Protein AF-A0A6N7ZTB0-F1 (afdb_monomer)

Structure (mmCIF, N/CA/C/O backbone):
data_AF-A0A6N7ZTB0-F1
#
_entry.id   AF-A0A6N7ZTB0-F1
#
loop_
_atom_site.group_PDB
_atom_site.id
_atom_site.type_symbol
_atom_site.label_atom_id
_atom_site.label_alt_id
_atom_site.label_comp_id
_atom_site.label_asym_id
_atom_site.label_entity_id
_atom_site.label_seq_id
_atom_site.pdbx_PDB_ins_code
_atom_site.Cartn_x
_atom_site.Cartn_y
_atom_site.Cartn_z
_atom_site.occupancy
_atom_site.B_iso_or_equiv
_atom_site.auth_seq_id
_atom_site.auth_comp_id
_atom_site.auth_asym_id
_atom_site.auth_atom_id
_atom_site.pdbx_PDB_model_num
ATOM 1 N N . MET A 1 1 ? 11.554 6.287 4.615 1.00 47.91 1 MET A N 1
ATOM 2 C CA . MET A 1 1 ? 12.508 5.309 4.061 1.00 47.91 1 MET A CA 1
ATOM 3 C C . MET A 1 1 ? 13.128 5.965 2.841 1.00 47.91 1 MET A C 1
ATOM 5 O O . MET A 1 1 ? 12.401 6.150 1.872 1.00 47.91 1 MET A O 1
ATOM 9 N N . PRO A 1 2 ? 14.373 6.458 2.919 1.00 57.25 2 PRO A N 1
ATOM 10 C CA . PRO A 1 2 ? 15.081 6.952 1.743 1.00 57.25 2 PRO A CA 1
ATOM 11 C C . PRO A 1 2 ? 15.367 5.762 0.821 1.00 57.25 2 PRO A C 1
ATOM 13 O O . PRO A 1 2 ? 15.927 4.769 1.277 1.00 57.25 2 PRO A O 1
ATOM 16 N N . ILE A 1 3 ? 14.929 5.831 -0.435 1.00 68.19 3 ILE A N 1
ATOM 17 C CA . ILE A 1 3 ? 15.331 4.875 -1.473 1.00 68.19 3 ILE A CA 1
ATOM 18 C C . ILE A 1 3 ? 16.624 5.397 -2.090 1.00 68.19 3 ILE A C 1
ATOM 20 O O . ILE A 1 3 ? 16.666 6.544 -2.538 1.00 68.19 3 ILE A O 1
ATOM 24 N N . ASP A 1 4 ? 17.650 4.551 -2.125 1.00 74.25 4 ASP A N 1
ATOM 25 C CA . ASP A 1 4 ? 18.848 4.806 -2.915 1.00 74.25 4 ASP A CA 1
ATOM 26 C C . ASP A 1 4 ? 18.626 4.293 -4.340 1.00 74.25 4 ASP A C 1
ATOM 28 O O . ASP A 1 4 ? 18.633 3.089 -4.599 1.00 74.25 4 ASP A O 1
ATOM 32 N N . TYR A 1 5 ? 18.397 5.224 -5.265 1.00 71.06 5 TYR A N 1
ATOM 33 C CA . TYR A 1 5 ? 18.201 4.911 -6.678 1.00 71.06 5 TYR A CA 1
ATOM 34 C C . TYR A 1 5 ? 19.489 4.446 -7.375 1.00 71.06 5 TYR A C 1
ATOM 36 O O . TYR A 1 5 ? 19.392 3.907 -8.472 1.00 71.06 5 TYR A O 1
ATOM 44 N N . GLY A 1 6 ? 20.669 4.60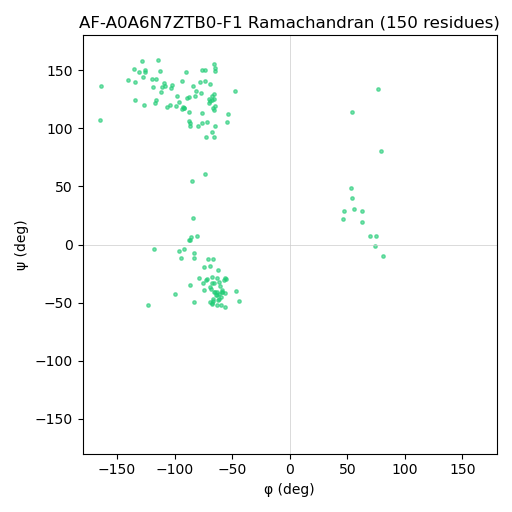4 -6.761 1.00 74.19 6 GLY A N 1
ATOM 45 C CA . GLY A 1 6 ? 21.939 4.111 -7.302 1.00 74.19 6 GLY A CA 1
ATOM 46 C C . GLY A 1 6 ? 22.062 2.584 -7.296 1.00 74.19 6 GLY A C 1
ATOM 47 O O . GLY A 1 6 ? 22.850 2.031 -8.054 1.00 74.19 6 GLY A O 1
ATOM 48 N N . ARG A 1 7 ? 21.246 1.891 -6.490 1.00 74.25 7 ARG A N 1
ATOM 49 C CA . ARG A 1 7 ? 21.179 0.416 -6.434 1.00 74.25 7 ARG A CA 1
ATOM 50 C C . ARG A 1 7 ? 20.210 -0.194 -7.452 1.00 74.25 7 ARG A C 1
ATOM 52 O O . ARG A 1 7 ? 19.973 -1.399 -7.422 1.00 74.25 7 ARG A O 1
ATOM 59 N N . TYR A 1 8 ? 19.611 0.639 -8.300 1.00 74.12 8 TYR A N 1
ATOM 60 C CA . TYR A 1 8 ? 18.648 0.243 -9.319 1.00 74.12 8 TYR A CA 1
ATOM 61 C C . TYR A 1 8 ? 19.246 0.467 -10.709 1.00 74.12 8 TYR A C 1
ATOM 63 O O . TYR A 1 8 ? 20.031 1.398 -10.899 1.00 74.12 8 TYR A O 1
ATOM 71 N N . PRO A 1 9 ? 18.870 -0.344 -11.709 1.00 79.25 9 PRO A N 1
ATOM 72 C CA . PRO A 1 9 ? 19.311 -0.128 -13.075 1.00 79.25 9 PRO A CA 1
ATOM 73 C C . PRO A 1 9 ? 18.750 1.194 -13.610 1.00 79.25 9 PRO A C 1
ATOM 75 O O . PRO A 1 9 ? 17.668 1.645 -13.219 1.00 79.25 9 PRO A O 1
ATOM 78 N N . ALA A 1 10 ? 19.470 1.805 -14.551 1.00 81.88 10 ALA A N 1
ATOM 79 C CA . ALA A 1 10 ? 19.111 3.106 -15.115 1.00 81.88 10 ALA A CA 1
ATOM 80 C C . ALA A 1 10 ? 17.695 3.136 -15.726 1.00 81.88 10 ALA A C 1
ATOM 82 O O . ALA A 1 10 ? 17.031 4.172 -15.695 1.00 81.88 10 ALA A O 1
ATOM 83 N N . ASN A 1 11 ? 17.199 1.994 -16.216 1.00 81.94 11 ASN A N 1
ATOM 84 C CA . ASN A 1 11 ? 15.876 1.863 -16.822 1.00 81.94 11 ASN A CA 1
ATOM 85 C C . ASN A 1 11 ? 14.726 1.608 -15.824 1.00 81.94 11 ASN A C 1
ATOM 87 O O . ASN A 1 11 ? 13.582 1.395 -16.232 1.00 81.94 11 ASN A O 1
ATOM 91 N N . TRP A 1 12 ? 14.986 1.658 -14.512 1.00 80.94 12 TRP A N 1
ATOM 92 C CA . TRP A 1 12 ? 13.977 1.393 -13.481 1.00 80.94 12 TRP A CA 1
ATOM 93 C C . TRP A 1 12 ? 12.745 2.297 -13.598 1.00 80.94 12 TRP A C 1
ATOM 95 O O . TRP A 1 12 ? 11.615 1.817 -13.680 1.00 80.94 12 TRP A O 1
ATOM 105 N N . LYS A 1 13 ? 12.952 3.618 -13.632 1.00 80.31 13 LYS A N 1
ATOM 106 C CA . LYS A 1 13 ? 11.846 4.588 -13.700 1.00 80.31 13 LYS A CA 1
ATOM 107 C C . LYS A 1 13 ? 11.264 4.736 -15.104 1.00 80.31 13 LYS A C 1
ATOM 109 O O . LYS A 1 13 ? 10.097 5.091 -15.220 1.00 80.31 13 LYS A O 1
ATOM 114 N N . SER A 1 14 ? 12.069 4.511 -16.141 1.00 83.75 14 SER A N 1
ATOM 115 C CA . SER A 1 14 ? 11.679 4.757 -17.531 1.00 83.75 14 SER A CA 1
ATOM 116 C C . SER A 1 14 ? 10.963 3.573 -18.175 1.00 83.75 14 SER A C 1
ATOM 118 O O . SER A 1 14 ? 10.053 3.793 -18.966 1.00 83.75 14 SER A O 1
ATOM 120 N N . GLU A 1 15 ? 11.334 2.337 -17.836 1.00 83.81 15 GLU A N 1
ATOM 121 C CA . GLU A 1 15 ? 10.829 1.136 -18.517 1.00 83.81 15 GLU A CA 1
ATOM 122 C C . GLU A 1 15 ? 10.165 0.161 -17.551 1.00 83.81 15 GLU A C 1
ATOM 124 O O . GLU A 1 15 ? 9.020 -0.236 -17.761 1.00 83.81 15 GLU A O 1
ATOM 129 N N . ILE A 1 16 ? 10.855 -0.201 -16.466 1.00 85.31 16 ILE A N 1
ATOM 130 C CA . ILE A 1 16 ? 10.405 -1.273 -15.569 1.00 85.31 16 ILE A CA 1
ATOM 131 C C . ILE A 1 16 ? 9.125 -0.859 -14.840 1.00 85.31 16 ILE A C 1
ATOM 133 O O . ILE A 1 16 ? 8.131 -1.582 -14.877 1.00 85.31 16 ILE A O 1
ATOM 137 N N . VAL A 1 17 ? 9.107 0.324 -14.217 1.00 86.25 17 VAL A N 1
ATOM 138 C CA . VAL A 1 17 ? 7.922 0.803 -13.490 1.00 86.25 17 VAL A CA 1
ATOM 139 C C . VAL A 1 17 ? 6.695 0.921 -14.409 1.00 86.25 17 VAL A C 1
ATOM 141 O O . VAL A 1 17 ? 5.671 0.319 -14.074 1.00 86.25 17 VAL A O 1
ATOM 144 N N . PRO A 1 18 ? 6.753 1.610 -15.568 1.00 86.81 18 PRO A N 1
ATOM 145 C CA . PRO A 1 18 ? 5.619 1.663 -16.490 1.00 86.81 18 PRO A CA 1
ATOM 146 C C . PRO A 1 18 ? 5.167 0.286 -16.984 1.00 86.81 18 PRO A C 1
ATOM 148 O O . PRO A 1 18 ? 3.964 0.033 -17.032 1.00 86.81 18 PRO A O 1
ATOM 151 N N . ARG A 1 19 ? 6.101 -0.625 -17.292 1.00 88.12 19 ARG A N 1
ATOM 152 C CA . ARG A 1 19 ? 5.789 -1.989 -17.749 1.00 88.12 19 ARG A CA 1
ATOM 153 C C . ARG A 1 19 ? 5.003 -2.778 -16.704 1.00 88.12 19 ARG A C 1
ATOM 155 O O . ARG A 1 19 ? 3.980 -3.377 -17.029 1.00 88.12 19 ARG A O 1
ATOM 162 N N . ILE A 1 20 ? 5.440 -2.746 -15.446 1.00 88.44 20 ILE A N 1
ATOM 163 C CA . ILE A 1 20 ? 4.765 -3.451 -14.347 1.00 88.44 20 ILE A CA 1
ATOM 164 C C . ILE A 1 20 ? 3.397 -2.828 -14.043 1.00 88.44 20 ILE A C 1
ATOM 166 O O . ILE A 1 20 ? 2.430 -3.551 -13.802 1.00 88.44 20 ILE A O 1
ATOM 170 N N . LEU A 1 21 ? 3.278 -1.498 -14.108 1.00 86.94 21 LEU A N 1
ATOM 171 C CA . LEU A 1 21 ? 1.988 -0.820 -13.949 1.00 86.94 21 LEU A CA 1
ATOM 172 C C . LEU A 1 21 ? 1.011 -1.165 -15.080 1.00 86.94 21 LEU A C 1
ATOM 174 O O . LEU A 1 21 ? -0.168 -1.394 -14.808 1.00 86.94 21 LEU A O 1
ATOM 178 N N . ALA A 1 22 ? 1.492 -1.241 -16.323 1.00 88.31 22 ALA A N 1
ATOM 179 C CA . ALA A 1 22 ? 0.688 -1.653 -17.470 1.00 88.31 22 ALA A CA 1
ATOM 180 C C . ALA A 1 22 ? 0.211 -3.106 -17.327 1.00 88.31 22 ALA A C 1
ATOM 182 O O . ALA A 1 22 ? -0.973 -3.378 -17.521 1.00 88.31 22 ALA A O 1
ATOM 183 N N . ARG A 1 23 ? 1.095 -4.020 -16.895 1.00 90.62 23 ARG A N 1
ATOM 184 C CA . ARG A 1 23 ? 0.746 -5.421 -16.592 1.00 90.62 23 ARG A CA 1
ATOM 185 C C . ARG A 1 23 ? -0.368 -5.522 -15.551 1.00 90.62 23 ARG A C 1
ATOM 187 O O . ARG A 1 23 ? -1.277 -6.328 -15.698 1.00 90.62 23 ARG A O 1
ATOM 194 N N . ALA A 1 24 ? -0.303 -4.696 -14.512 1.00 87.62 24 ALA A N 1
ATOM 195 C CA . ALA A 1 24 ? -1.281 -4.679 -13.431 1.00 87.62 24 ALA A CA 1
ATOM 196 C C . ALA A 1 24 ? -2.576 -3.911 -13.768 1.00 87.62 24 ALA A C 1
ATOM 198 O O . ALA A 1 24 ? -3.394 -3.669 -12.880 1.00 87.62 24 ALA A O 1
ATOM 199 N N . GLY A 1 25 ? -2.763 -3.469 -15.018 1.00 89.31 25 GLY A N 1
ATOM 200 C CA . GLY A 1 25 ? -3.949 -2.711 -15.426 1.00 89.31 25 GLY A CA 1
ATOM 201 C C . GLY A 1 25 ? -4.090 -1.373 -14.696 1.00 89.31 25 GLY A C 1
ATOM 202 O O . GLY A 1 25 ? -5.203 -0.905 -14.470 1.00 89.31 25 GLY A O 1
ATOM 203 N N . ASN A 1 26 ? -2.968 -0.772 -14.281 1.00 89.88 26 ASN A N 1
ATOM 204 C CA . ASN A 1 26 ? -2.92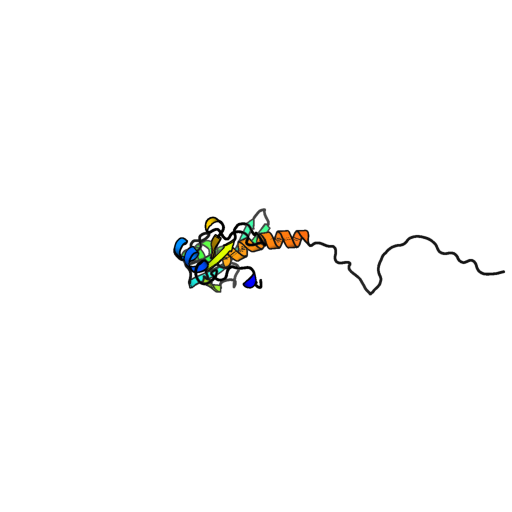5 0.457 -13.488 1.00 89.88 26 ASN A CA 1
ATOM 205 C C . ASN A 1 26 ? -3.725 0.369 -12.167 1.00 89.88 26 ASN A C 1
ATOM 207 O O . ASN A 1 26 ? -4.227 1.379 -11.662 1.00 89.88 26 ASN A O 1
ATOM 211 N N . ALA A 1 27 ? -3.816 -0.833 -11.589 1.00 91.75 27 ALA A N 1
ATOM 212 C CA . ALA A 1 27 ? -4.453 -1.108 -10.308 1.00 91.75 27 ALA A CA 1
ATOM 213 C C . ALA A 1 27 ? -3.520 -1.889 -9.369 1.00 91.75 27 ALA A C 1
ATOM 215 O O . ALA A 1 27 ? -2.564 -2.541 -9.784 1.00 91.75 27 ALA A O 1
ATOM 216 N N . CYS A 1 28 ? -3.778 -1.801 -8.065 1.00 92.06 28 CYS A N 1
ATOM 217 C CA . CYS A 1 28 ? -3.025 -2.552 -7.066 1.00 92.06 28 CYS A CA 1
ATOM 218 C C . CYS A 1 28 ? -3.335 -4.053 -7.167 1.00 92.06 28 CYS A C 1
ATOM 220 O O . CYS A 1 28 ? -4.474 -4.453 -6.939 1.00 92.06 28 CYS A O 1
ATOM 222 N N . GLU A 1 29 ? -2.327 -4.905 -7.356 1.00 90.25 29 GLU A N 1
ATOM 223 C CA . GLU A 1 29 ? -2.508 -6.368 -7.457 1.00 90.25 29 GLU A CA 1
ATOM 224 C C . GLU A 1 29 ? -2.989 -7.025 -6.146 1.00 90.25 29 GLU A C 1
ATOM 226 O O . GLU A 1 29 ? -3.380 -8.188 -6.140 1.00 90.25 29 GLU A O 1
ATOM 231 N N . LYS A 1 30 ? -2.951 -6.307 -5.012 1.00 88.75 30 LYS A N 1
ATOM 232 C CA . LYS A 1 30 ? -3.385 -6.820 -3.699 1.00 88.75 30 LYS A CA 1
ATOM 233 C C . LYS A 1 30 ? -4.788 -6.372 -3.297 1.00 88.75 30 LYS A C 1
ATOM 235 O O . LYS A 1 30 ? -5.528 -7.161 -2.724 1.00 88.75 30 LYS A O 1
ATOM 240 N N . CYS A 1 31 ? -5.128 -5.103 -3.519 1.00 88.19 31 CYS A N 1
ATOM 241 C CA . CYS A 1 31 ? -6.412 -4.535 -3.089 1.00 88.19 31 CYS A CA 1
ATOM 242 C C . CYS A 1 31 ? -7.295 -4.029 -4.235 1.00 88.19 31 CYS A C 1
ATOM 244 O O . CYS A 1 31 ? -8.394 -3.560 -3.970 1.00 88.19 31 CYS A O 1
ATOM 246 N N . GLY A 1 32 ? -6.821 -4.067 -5.481 1.00 89.44 32 GLY A N 1
ATOM 247 C CA . GLY A 1 32 ? -7.570 -3.632 -6.663 1.00 89.44 32 GLY A CA 1
ATOM 248 C C . GLY A 1 32 ? -7.725 -2.118 -6.826 1.00 89.44 32 GLY A C 1
ATOM 249 O O . GLY A 1 32 ? -8.312 -1.677 -7.806 1.00 89.44 32 GLY A O 1
ATOM 250 N N . LEU A 1 33 ? -7.210 -1.298 -5.900 1.00 90.75 33 LEU A N 1
ATOM 251 C CA . LEU A 1 33 ? -7.374 0.154 -5.990 1.00 90.75 33 LEU A CA 1
ATOM 252 C C . LEU A 1 33 ? -6.640 0.731 -7.216 1.00 90.75 33 LEU A C 1
ATOM 254 O O . LEU A 1 33 ? -5.444 0.455 -7.374 1.00 90.75 33 LEU A O 1
ATOM 258 N N . PRO A 1 34 ? -7.314 1.550 -8.042 1.00 91.19 34 PRO A N 1
ATOM 259 C CA . PRO A 1 34 ? -6.722 2.154 -9.231 1.00 91.19 34 PRO A CA 1
ATOM 260 C C . PRO A 1 34 ? -5.745 3.279 -8.878 1.00 91.19 34 PRO A C 1
ATOM 262 O O . PRO A 1 34 ? -5.881 3.971 -7.865 1.00 91.19 34 PRO A O 1
ATOM 265 N N . ASN A 1 35 ? -4.741 3.467 -9.730 1.00 91.25 35 ASN A N 1
ATOM 266 C CA . ASN A 1 35 ? -3.735 4.509 -9.569 1.00 91.25 35 ASN A CA 1
ATOM 267 C C . ASN A 1 35 ? -4.320 5.913 -9.780 1.00 91.25 35 ASN A C 1
ATOM 269 O O . ASN A 1 35 ? -5.068 6.148 -10.724 1.00 91.25 35 ASN A O 1
ATOM 273 N N . GLY A 1 36 ? -3.925 6.870 -8.942 1.00 89.19 36 GLY A N 1
ATOM 274 C CA . GLY A 1 36 ? -4.319 8.277 -9.046 1.00 89.19 36 GLY A CA 1
ATOM 275 C C . GLY A 1 36 ? -5.702 8.607 -8.481 1.00 89.19 36 GLY A C 1
ATOM 276 O O . GLY A 1 36 ? -6.013 9.788 -8.313 1.00 89.19 36 GLY A O 1
ATOM 277 N N . GLU A 1 37 ? -6.510 7.607 -8.131 1.00 90.50 37 GLU A N 1
ATOM 278 C CA . GLU A 1 37 ? -7.853 7.838 -7.605 1.00 90.50 37 GLU A CA 1
ATOM 279 C C . GLU A 1 37 ? -7.826 8.308 -6.143 1.00 90.50 37 GLU A C 1
ATOM 281 O O . GLU A 1 37 ? -6.913 7.999 -5.372 1.00 90.50 37 GLU A O 1
ATOM 286 N N . SER A 1 38 ? -8.819 9.109 -5.755 1.00 92.44 38 SER A N 1
ATOM 287 C CA . SER A 1 38 ? -8.949 9.609 -4.385 1.00 92.44 38 SER A CA 1
ATOM 288 C C . SER A 1 38 ? -9.815 8.657 -3.575 1.00 92.44 38 SER A C 1
ATOM 290 O O . SER A 1 38 ? -10.991 8.489 -3.871 1.00 92.44 38 SER A O 1
ATOM 292 N N . VAL A 1 39 ? -9.236 8.061 -2.537 1.00 93.00 39 VAL A N 1
ATOM 293 C CA . VAL A 1 39 ? -9.907 7.090 -1.666 1.00 93.00 39 VAL A CA 1
ATOM 294 C C . VAL A 1 39 ? -10.051 7.628 -0.253 1.00 93.00 39 VAL A C 1
ATOM 296 O O . VAL A 1 39 ? -9.307 8.514 0.195 1.00 93.00 39 VAL A O 1
ATOM 299 N N . THR A 1 40 ? -10.993 7.052 0.482 1.00 92.88 40 THR A N 1
ATOM 300 C CA . THR A 1 40 ? -11.211 7.377 1.884 1.00 92.88 40 THR A CA 1
ATOM 301 C C . THR A 1 40 ? -10.418 6.424 2.762 1.00 92.88 40 THR A C 1
ATOM 303 O O . THR A 1 40 ? -10.601 5.210 2.766 1.00 92.88 40 THR A O 1
ATOM 306 N N . SER A 1 41 ? -9.503 6.991 3.532 1.00 92.38 41 SER A N 1
ATOM 307 C CA . SER A 1 41 ? -8.639 6.282 4.455 1.00 92.38 41 SER A CA 1
ATOM 308 C C . SER A 1 41 ? -9.191 6.375 5.871 1.00 92.38 41 SER A C 1
ATOM 310 O O . SER A 1 41 ? -9.269 7.468 6.434 1.00 92.38 41 SER A O 1
ATOM 312 N N . VAL A 1 42 ? -9.505 5.235 6.477 1.00 92.88 42 VAL A N 1
ATOM 313 C CA . VAL A 1 42 ? -10.088 5.148 7.822 1.00 92.88 42 VAL A CA 1
ATOM 314 C C . VAL A 1 42 ? -9.257 4.236 8.713 1.00 92.88 42 VAL A C 1
ATOM 316 O O . VAL A 1 42 ? -8.594 3.314 8.235 1.00 92.88 42 VAL A O 1
ATOM 319 N N . ALA A 1 43 ? -9.249 4.501 10.018 1.00 92.56 43 ALA A N 1
ATOM 320 C CA . ALA A 1 43 ? -8.695 3.570 10.991 1.00 92.56 43 ALA A CA 1
ATOM 321 C C . ALA A 1 43 ? -9.833 2.752 11.596 1.00 92.56 43 ALA A C 1
ATOM 323 O O . ALA A 1 43 ? -10.806 3.320 12.084 1.00 92.56 43 ALA A O 1
ATOM 324 N N . LEU A 1 44 ? -9.694 1.432 11.572 1.00 90.88 44 LEU A N 1
ATOM 325 C CA . LEU A 1 44 ? -10.661 0.488 12.106 1.00 90.88 44 LEU A CA 1
ATOM 326 C C . LEU A 1 44 ? -10.115 -0.167 13.370 1.00 90.88 44 LEU A C 1
ATOM 328 O O . LEU A 1 44 ? -8.938 -0.536 13.424 1.00 90.88 44 LEU A O 1
ATOM 332 N N . ARG A 1 45 ? -10.978 -0.327 14.373 1.00 91.06 45 ARG A N 1
ATOM 333 C CA . ARG A 1 45 ? -10.726 -1.159 15.553 1.00 91.06 45 ARG A CA 1
ATOM 334 C C . ARG A 1 45 ? -11.161 -2.581 15.236 1.00 91.06 45 ARG A C 1
ATOM 336 O O . ARG A 1 45 ? -12.341 -2.840 15.046 1.00 91.06 45 ARG A O 1
ATOM 343 N N . LEU A 1 46 ? -10.199 -3.487 15.180 1.00 88.56 46 LEU A N 1
ATOM 344 C CA . LEU A 1 46 ? -10.418 -4.907 14.950 1.00 88.56 46 LEU A CA 1
ATOM 345 C C . LEU A 1 46 ? -10.087 -5.667 16.231 1.00 88.56 46 LEU A C 1
ATOM 347 O O . LEU A 1 46 ? -9.073 -5.387 16.868 1.00 88.56 46 LEU A O 1
ATOM 351 N N . SER A 1 47 ? -10.940 -6.613 16.612 1.00 87.69 47 SER A N 1
ATOM 352 C CA . SER A 1 47 ? -10.655 -7.533 17.712 1.00 87.69 47 SER A CA 1
ATOM 353 C C . SER A 1 47 ? -10.024 -8.795 17.134 1.00 87.69 47 SER A C 1
ATOM 355 O O . SER A 1 47 ? -10.649 -9.475 16.327 1.00 87.69 47 SER A O 1
ATOM 357 N N . GLU A 1 48 ? -8.780 -9.079 17.507 1.00 82.56 48 GLU A N 1
ATOM 358 C CA . GLU A 1 48 ? -8.027 -10.252 17.054 1.00 82.56 48 GLU A CA 1
ATOM 359 C C . GLU A 1 48 ? -7.349 -10.871 18.285 1.00 82.56 48 GLU A C 1
ATOM 361 O O . GLU A 1 48 ? -6.664 -10.162 19.029 1.00 82.56 48 GLU A O 1
ATOM 366 N N . ASP A 1 49 ? -7.596 -12.157 18.553 1.00 82.69 49 ASP A N 1
ATOM 367 C CA . ASP A 1 49 ? -7.099 -12.883 19.739 1.00 82.69 49 ASP A CA 1
ATOM 368 C C . ASP A 1 49 ? -7.446 -12.207 21.082 1.00 82.69 49 ASP A C 1
ATOM 370 O O . ASP A 1 49 ? -6.615 -12.097 21.989 1.00 82.69 49 ASP A O 1
ATOM 374 N N . GLY A 1 50 ? -8.663 -11.660 21.194 1.00 84.44 50 GLY A N 1
ATOM 375 C CA . GLY A 1 50 ? -9.122 -10.939 22.389 1.00 84.44 50 GLY A CA 1
ATOM 376 C C . GLY A 1 50 ? -8.441 -9.583 22.613 1.00 84.44 50 GLY A C 1
ATOM 377 O O . GLY A 1 50 ? -8.651 -8.949 23.647 1.00 84.44 50 GLY A O 1
ATOM 378 N N . LYS A 1 51 ? -7.629 -9.108 21.659 1.00 85.50 51 LYS A N 1
ATOM 379 C CA . LYS A 1 51 ? -6.948 -7.810 21.718 1.00 85.50 51 LYS A CA 1
ATOM 380 C C . LYS A 1 51 ? -7.521 -6.869 20.670 1.00 85.50 51 LYS A C 1
ATOM 382 O O . LYS A 1 51 ? -7.608 -7.198 19.490 1.00 85.50 51 LYS A O 1
ATOM 387 N N . THR A 1 52 ? -7.849 -5.649 21.090 1.00 87.06 52 THR A N 1
ATOM 388 C CA . THR A 1 52 ? -8.245 -4.589 20.155 1.00 87.06 52 THR A CA 1
ATOM 389 C C . THR A 1 52 ? -7.004 -4.038 19.454 1.00 87.06 52 THR A C 1
ATOM 391 O O . THR A 1 52 ? -6.153 -3.407 20.082 1.00 87.06 52 THR A O 1
ATOM 394 N N . LYS A 1 53 ? -6.897 -4.259 18.145 1.00 87.38 53 LYS A N 1
ATOM 395 C CA . LYS A 1 53 ? -5.858 -3.705 17.273 1.00 87.38 53 LYS A CA 1
ATOM 396 C C . LYS A 1 53 ? -6.466 -2.637 16.372 1.00 87.38 53 LYS A C 1
ATOM 398 O O . LYS A 1 53 ? -7.527 -2.825 15.787 1.00 87.38 53 LYS A O 1
ATOM 403 N N . VAL A 1 54 ? -5.772 -1.513 16.224 1.00 88.56 54 VAL A N 1
ATOM 404 C CA . VAL A 1 54 ? -6.161 -0.473 15.266 1.00 88.56 54 VAL A CA 1
ATOM 405 C C . VAL A 1 54 ? -5.371 -0.675 13.982 1.00 88.56 54 VAL A C 1
ATOM 407 O O . VAL A 1 54 ? -4.141 -0.665 14.004 1.00 88.56 54 VAL A O 1
ATOM 410 N N . ARG A 1 55 ? -6.068 -0.846 12.859 1.00 87.75 55 ARG A N 1
ATOM 411 C CA . ARG A 1 55 ? -5.456 -0.955 11.528 1.00 87.75 55 ARG A CA 1
ATOM 412 C C . ARG A 1 55 ? -6.076 0.064 10.588 1.00 87.75 55 ARG A C 1
ATOM 414 O O . ARG A 1 55 ? -7.236 0.434 10.733 1.00 87.75 55 ARG A O 1
ATOM 421 N N . ARG A 1 56 ? -5.287 0.553 9.637 1.00 90.06 56 ARG A N 1
ATOM 422 C CA . ARG A 1 56 ? -5.753 1.520 8.640 1.00 90.06 56 ARG A CA 1
ATOM 423 C C . ARG A 1 56 ? -6.212 0.777 7.391 1.00 90.06 56 ARG A C 1
ATOM 425 O O . ARG A 1 56 ? -5.552 -0.181 7.015 1.00 90.06 56 ARG A O 1
ATOM 432 N N . PHE A 1 57 ? -7.301 1.230 6.780 1.00 89.44 57 PHE A N 1
ATOM 433 C CA . PHE A 1 57 ? -7.872 0.679 5.551 1.00 89.44 57 PHE A CA 1
ATOM 434 C C . PHE A 1 57 ? -8.255 1.808 4.600 1.00 89.44 57 PHE A C 1
ATOM 436 O O . PHE A 1 57 ? -8.512 2.936 5.034 1.00 89.44 57 PHE A O 1
ATOM 443 N N . TRP A 1 58 ? -8.214 1.521 3.302 1.00 91.81 58 TRP A N 1
ATOM 444 C CA . TRP A 1 58 ? -8.565 2.453 2.232 1.00 91.81 58 TRP A CA 1
ATOM 445 C C . TRP A 1 58 ? -9.780 1.901 1.495 1.00 91.81 58 TRP A C 1
ATOM 447 O O . TRP A 1 58 ? -9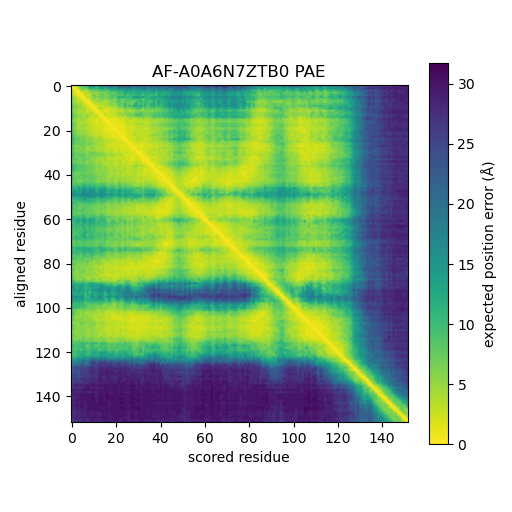.734 0.769 1.020 1.00 91.81 58 TRP A O 1
ATOM 457 N N . PHE A 1 59 ? -10.835 2.704 1.406 1.00 89.38 59 PHE A N 1
ATOM 458 C CA . PHE A 1 59 ? -12.089 2.362 0.747 1.00 89.38 59 PHE A CA 1
ATOM 459 C C . PHE A 1 59 ? -12.341 3.328 -0.403 1.00 89.38 59 PHE A C 1
ATOM 461 O O . PHE A 1 59 ? -12.138 4.538 -0.260 1.00 89.38 59 PHE A O 1
ATOM 468 N N . LYS A 1 60 ? -12.747 2.777 -1.547 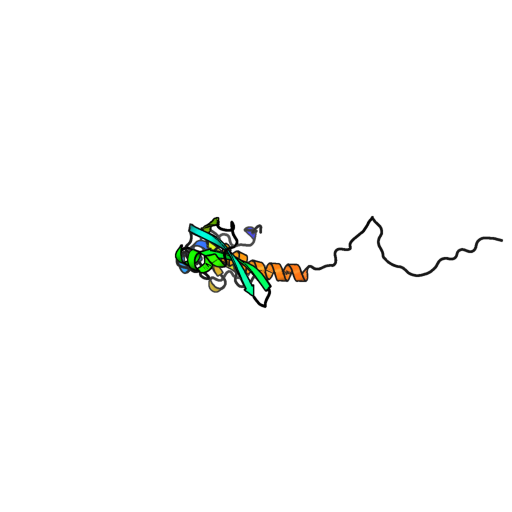1.00 86.88 60 LYS A N 1
ATOM 469 C CA . LYS A 1 60 ? -13.152 3.563 -2.713 1.00 86.88 60 LYS A CA 1
ATOM 470 C C . LYS A 1 60 ? -14.611 3.998 -2.581 1.00 86.88 60 LYS A C 1
ATOM 472 O O . LYS A 1 60 ? -14.901 5.180 -2.708 1.00 86.88 60 LYS A O 1
ATOM 477 N N . GLU A 1 61 ? -15.483 3.050 -2.259 1.00 85.12 61 GLU A N 1
ATOM 478 C CA . GLU A 1 61 ? -16.927 3.256 -2.205 1.00 85.12 61 GLU A CA 1
ATOM 479 C C . GLU A 1 61 ? -17.397 3.713 -0.819 1.00 85.12 61 GLU A C 1
ATOM 481 O O . GLU A 1 61 ? -16.841 3.331 0.216 1.00 85.12 61 GLU A O 1
ATOM 486 N N . GLU A 1 62 ? -18.463 4.512 -0.795 1.00 80.44 62 GLU A N 1
ATOM 487 C CA . GLU A 1 62 ? -19.090 4.971 0.448 1.00 80.44 62 GLU A CA 1
ATOM 488 C C . GLU A 1 62 ? -19.843 3.844 1.170 1.00 80.44 62 GLU A C 1
ATOM 490 O O . GLU A 1 62 ? -19.849 3.796 2.398 1.00 80.44 62 GLU A O 1
ATOM 495 N N . SER A 1 63 ? -20.376 2.868 0.431 1.00 85.75 63 SER A N 1
ATOM 496 C CA . SER A 1 63 ? -21.039 1.687 1.002 1.00 85.75 63 SER A CA 1
ATOM 497 C C . SER A 1 63 ? -20.121 0.881 1.925 1.00 85.75 63 SER A C 1
ATOM 499 O O . SER A 1 63 ? -20.544 0.414 2.987 1.00 85.75 63 SER A O 1
ATOM 501 N N . ASP A 1 64 ? -18.845 0.755 1.560 1.00 84.00 64 ASP A N 1
ATOM 502 C CA . ASP A 1 64 ? -17.841 0.107 2.396 1.00 84.00 64 ASP A CA 1
ATOM 503 C C . ASP A 1 64 ? -17.552 0.910 3.668 1.00 84.00 64 ASP A C 1
ATOM 505 O O . ASP A 1 64 ? -17.301 0.322 4.721 1.00 84.00 64 ASP A O 1
ATOM 509 N N . LEU A 1 65 ? -17.631 2.243 3.607 1.00 83.69 65 LEU A N 1
ATOM 510 C CA . LEU A 1 65 ? -17.514 3.089 4.794 1.00 83.69 65 LEU A CA 1
ATOM 511 C C . LEU A 1 65 ? -18.700 2.874 5.730 1.00 83.69 65 LEU A C 1
ATOM 513 O O . LEU A 1 65 ? -18.473 2.663 6.917 1.00 83.69 65 LEU A O 1
ATOM 517 N N . THR A 1 66 ? -19.930 2.861 5.210 1.00 85.69 66 THR A N 1
ATOM 518 C CA . THR A 1 66 ? -21.144 2.614 6.006 1.00 85.69 66 THR A CA 1
ATOM 519 C C . THR A 1 66 ? -21.098 1.243 6.675 1.00 85.69 66 THR A C 1
ATOM 521 O O . THR A 1 66 ? -21.344 1.119 7.873 1.00 85.69 66 THR A O 1
ATOM 524 N N . ARG A 1 67 ? -20.701 0.198 5.938 1.00 86.75 67 ARG A N 1
ATOM 525 C CA . ARG A 1 67 ? -20.571 -1.163 6.484 1.00 86.75 67 ARG A CA 1
ATOM 526 C C . ARG A 1 67 ? -19.554 -1.242 7.625 1.00 86.75 67 ARG A C 1
ATOM 528 O O . ARG A 1 67 ? -19.735 -2.019 8.560 1.00 86.75 67 ARG A O 1
ATOM 535 N N . MET A 1 68 ? -18.479 -0.463 7.541 1.00 84.38 68 MET A N 1
ATOM 536 C CA . MET A 1 68 ? -17.388 -0.485 8.515 1.00 84.38 68 MET A CA 1
ATOM 537 C C . MET A 1 68 ? -17.510 0.600 9.591 1.00 84.38 68 MET A C 1
ATOM 539 O O . MET A 1 68 ? -16.725 0.581 10.539 1.00 84.38 68 MET A O 1
ATOM 543 N N . GLU A 1 69 ? -18.493 1.499 9.491 1.00 86.06 69 GLU A N 1
ATOM 544 C CA . GLU A 1 69 ? -18.759 2.614 10.404 1.00 86.06 69 GLU A CA 1
ATOM 545 C C . GLU A 1 69 ? -18.677 2.259 11.896 1.00 86.06 69 GLU A C 1
ATOM 547 O O . GLU A 1 69 ? -17.937 2.948 12.608 1.00 86.06 69 GLU A O 1
ATOM 552 N N . PRO A 1 70 ? -19.309 1.176 12.400 1.00 88.06 70 PRO A N 1
ATOM 553 C CA . PRO A 1 70 ? -19.226 0.832 13.823 1.00 88.06 70 PRO A CA 1
ATOM 554 C C . PRO A 1 70 ? -17.797 0.522 14.297 1.00 88.06 70 PRO A C 1
ATOM 556 O O . PRO A 1 70 ? -17.494 0.627 15.486 1.00 88.06 70 PRO A O 1
ATOM 559 N N . LEU A 1 71 ? -16.900 0.157 13.379 1.00 89.06 71 LEU A N 1
ATOM 560 C CA . LEU A 1 71 ? -15.499 -0.143 13.663 1.00 89.06 71 LEU A CA 1
ATOM 561 C C . LEU A 1 71 ? -14.587 1.074 13.450 1.00 89.06 71 LEU A C 1
ATOM 563 O O . LEU A 1 71 ? -13.423 1.037 13.865 1.00 89.06 71 LEU A O 1
ATOM 567 N N . ILE A 1 72 ? -15.080 2.152 12.827 1.00 89.94 72 ILE A N 1
ATOM 568 C CA . ILE A 1 72 ? -14.288 3.348 12.535 1.00 89.94 72 ILE A CA 1
ATOM 569 C C . ILE A 1 72 ? -13.912 4.066 13.834 1.00 89.94 72 ILE A C 1
ATOM 571 O O . ILE A 1 72 ? -14.731 4.435 14.676 1.00 89.94 72 ILE A O 1
ATOM 575 N N . VAL A 1 73 ? -12.617 4.340 13.979 1.00 89.38 73 VAL A N 1
ATOM 576 C CA . VAL A 1 73 ? -12.110 5.254 14.998 1.00 89.38 73 VAL A CA 1
ATOM 577 C C . VAL A 1 73 ? -12.602 6.660 14.654 1.00 89.38 73 VAL A C 1
ATOM 579 O O . VAL A 1 73 ? -12.242 7.213 13.610 1.00 89.38 73 VAL A O 1
ATOM 582 N N . ARG A 1 74 ? -13.405 7.252 15.543 1.00 87.06 74 ARG A N 1
ATOM 583 C CA . ARG A 1 74 ? -13.903 8.630 15.412 1.00 87.06 74 ARG A CA 1
ATOM 584 C C . ARG A 1 74 ? -12.773 9.608 15.056 1.00 87.06 74 ARG A C 1
ATOM 586 O O . ARG A 1 74 ? -11.710 9.574 15.669 1.00 87.06 74 ARG A O 1
ATOM 593 N N . GLY A 1 75 ? -13.003 10.454 14.048 1.00 86.81 75 GLY A N 1
ATOM 594 C CA . GLY A 1 75 ? -12.039 11.462 13.581 1.00 86.81 75 GLY A CA 1
ATOM 595 C C . GLY A 1 75 ? -10.851 10.924 12.766 1.00 86.81 75 GLY A C 1
ATOM 596 O O . GLY A 1 75 ? -9.928 11.674 12.466 1.00 86.81 75 GLY A O 1
ATOM 597 N N . SER A 1 76 ? -10.834 9.637 12.399 1.00 87.88 76 SER A N 1
ATOM 598 C CA . SER A 1 76 ? -9.702 9.028 11.672 1.00 87.88 76 SER A CA 1
ATOM 599 C C . SER A 1 76 ? -9.814 9.055 10.140 1.00 87.88 76 SER A C 1
ATOM 601 O O . SER A 1 76 ? -8.868 8.634 9.452 1.00 87.88 76 SER A O 1
ATOM 603 N N . ILE A 1 77 ? -10.949 9.541 9.630 1.00 89.94 77 ILE A N 1
ATOM 604 C CA . ILE A 1 77 ? -11.292 9.614 8.208 1.00 89.94 77 ILE A CA 1
ATOM 605 C C . ILE A 1 77 ? -10.417 10.673 7.533 1.00 89.94 77 ILE A C 1
ATOM 607 O O . ILE A 1 77 ? -10.364 11.821 7.969 1.00 89.94 77 ILE A O 1
ATOM 611 N N . LYS A 1 78 ? -9.706 10.286 6.472 1.00 91.38 78 LYS A N 1
ATOM 612 C CA . LYS A 1 78 ? -8.853 11.177 5.672 1.00 91.38 78 LYS A CA 1
ATOM 613 C C . LYS A 1 78 ? -8.985 10.836 4.196 1.00 91.38 78 LYS A C 1
ATOM 615 O O . LYS A 1 78 ? -8.990 9.658 3.855 1.00 91.38 78 LYS A O 1
ATOM 620 N N . ARG A 1 79 ? -9.003 11.835 3.316 1.00 91.81 79 ARG A N 1
ATOM 621 C CA . ARG A 1 79 ? -8.882 11.605 1.868 1.00 91.81 79 ARG A CA 1
ATOM 622 C C . ARG A 1 79 ? -7.415 11.438 1.491 1.00 91.81 79 ARG A C 1
ATOM 624 O O . ARG A 1 79 ? -6.576 12.227 1.923 1.00 91.81 79 ARG A O 1
ATOM 631 N N . VAL A 1 80 ? -7.108 10.403 0.718 1.00 92.12 80 VAL A N 1
ATOM 632 C CA . VAL A 1 80 ? -5.747 10.096 0.264 1.00 92.12 80 VAL A CA 1
ATOM 633 C C . VAL A 1 80 ? -5.784 9.762 -1.220 1.00 92.12 80 VAL A C 1
ATOM 635 O O . VAL A 1 80 ? -6.694 9.080 -1.681 1.00 92.12 80 VAL A O 1
ATOM 638 N N . ARG A 1 81 ? -4.789 10.236 -1.970 1.00 93.19 81 ARG A N 1
ATOM 639 C CA . ARG A 1 81 ? -4.598 9.842 -3.366 1.00 93.19 81 ARG A CA 1
ATOM 640 C C . ARG A 1 81 ? -3.862 8.509 -3.418 1.00 93.19 81 ARG A C 1
ATOM 642 O O . ARG A 1 81 ? -2.796 8.374 -2.818 1.00 93.19 81 ARG A O 1
ATOM 649 N N . VAL A 1 82 ? -4.410 7.543 -4.144 1.00 91.75 82 VAL A N 1
ATOM 650 C CA . VAL A 1 82 ? -3.749 6.263 -4.380 1.00 91.75 82 VAL A CA 1
ATOM 651 C C . VAL A 1 82 ? -2.567 6.491 -5.307 1.00 91.75 82 VAL A C 1
ATOM 653 O O . VAL A 1 82 ? -2.723 6.982 -6.419 1.00 91.75 82 VAL A O 1
ATOM 656 N N . ILE A 1 83 ? -1.377 6.127 -4.845 1.00 90.62 83 ILE A N 1
ATOM 657 C CA . ILE A 1 83 ? -0.174 6.092 -5.673 1.00 90.62 83 ILE A CA 1
ATOM 658 C C . ILE A 1 83 ? 0.287 4.642 -5.711 1.00 90.62 83 ILE A C 1
ATOM 660 O O . ILE A 1 83 ? 0.519 4.033 -4.657 1.00 90.62 83 ILE A O 1
ATOM 664 N N . LEU A 1 84 ? 0.377 4.080 -6.915 1.00 90.75 84 LEU A N 1
ATOM 665 C CA . LEU A 1 84 ? 0.984 2.774 -7.118 1.00 90.75 84 LEU A CA 1
ATOM 666 C C . LEU A 1 84 ? 2.505 2.886 -7.085 1.00 90.75 84 LEU A C 1
ATOM 668 O O . LEU A 1 84 ? 3.111 3.828 -7.589 1.00 90.75 84 LEU A O 1
ATOM 672 N N . THR A 1 85 ? 3.111 1.895 -6.457 1.00 88.00 85 THR A N 1
ATOM 673 C CA . THR A 1 85 ? 4.549 1.729 -6.305 1.00 88.00 85 THR A CA 1
ATOM 674 C C . THR A 1 85 ? 4.904 0.303 -6.692 1.00 88.00 85 THR A C 1
ATOM 676 O O . THR A 1 85 ? 4.101 -0.611 -6.501 1.00 88.00 85 THR A O 1
ATOM 679 N N . VAL A 1 86 ? 6.100 0.110 -7.234 1.00 87.94 86 VAL A N 1
ATOM 680 C CA . VAL A 1 86 ? 6.617 -1.228 -7.517 1.00 87.94 86 VAL A CA 1
ATOM 681 C C . VAL A 1 86 ? 7.356 -1.728 -6.281 1.00 87.94 86 VAL A C 1
ATOM 683 O O . VAL A 1 86 ? 8.224 -1.027 -5.761 1.00 87.94 86 VAL A O 1
ATOM 686 N N . ALA A 1 87 ? 6.968 -2.906 -5.800 1.00 84.25 87 ALA A N 1
ATOM 687 C CA . ALA A 1 87 ? 7.548 -3.562 -4.635 1.00 84.25 87 ALA A CA 1
ATOM 688 C C . ALA A 1 87 ? 8.209 -4.884 -5.044 1.00 84.25 87 ALA A C 1
ATOM 690 O O . ALA A 1 87 ? 7.676 -5.606 -5.892 1.00 84.25 87 ALA A O 1
ATOM 691 N N . HIS A 1 88 ? 9.344 -5.200 -4.422 1.00 79.88 88 HIS A N 1
ATOM 692 C CA . HIS A 1 88 ? 9.994 -6.504 -4.545 1.00 79.88 88 HIS A CA 1
ATOM 693 C C . HIS A 1 88 ? 9.364 -7.489 -3.558 1.00 79.88 88 HIS A C 1
ATOM 695 O O . HIS A 1 88 ? 9.142 -7.139 -2.397 1.00 79.88 88 HIS A O 1
ATOM 701 N N . LEU A 1 89 ? 9.088 -8.717 -3.998 1.00 77.12 89 LEU A N 1
ATOM 702 C CA . LEU A 1 89 ? 8.505 -9.747 -3.134 1.00 77.12 89 LEU A CA 1
ATOM 703 C C . LEU A 1 89 ? 9.515 -10.337 -2.143 1.00 77.12 89 LEU A C 1
ATOM 705 O O . LEU A 1 89 ? 9.169 -10.537 -0.979 1.00 77.12 89 LEU A O 1
ATOM 709 N N . ASP A 1 90 ? 10.756 -10.551 -2.577 1.00 69.06 90 ASP A N 1
ATOM 710 C CA . ASP A 1 90 ? 11.731 -11.360 -1.834 1.00 69.06 90 ASP A CA 1
ATOM 711 C C . ASP A 1 90 ? 12.534 -10.577 -0.774 1.00 69.06 90 ASP A C 1
ATOM 713 O O . ASP A 1 90 ? 13.413 -11.146 -0.137 1.00 69.06 90 ASP A O 1
ATOM 717 N N . HIS A 1 91 ? 12.251 -9.283 -0.557 1.00 65.50 91 HIS A N 1
ATOM 718 C CA . HIS A 1 91 ? 13.046 -8.377 0.303 1.00 65.50 91 HIS A CA 1
ATOM 719 C C . HIS A 1 91 ? 14.570 -8.458 0.080 1.00 65.50 91 HIS A C 1
ATOM 721 O O . HIS A 1 91 ? 15.344 -8.085 0.963 1.00 65.50 91 HIS A O 1
ATOM 727 N N . ASP A 1 92 ? 14.991 -8.931 -1.094 1.00 59.91 92 ASP A N 1
ATOM 728 C CA . ASP A 1 92 ? 16.388 -9.102 -1.453 1.00 59.91 92 ASP A CA 1
ATOM 729 C C . ASP A 1 92 ? 17.051 -7.724 -1.534 1.00 59.91 92 ASP A C 1
ATOM 731 O O . ASP A 1 92 ? 16.666 -6.868 -2.335 1.00 59.91 92 ASP A O 1
ATOM 735 N N . GLU A 1 93 ? 18.014 -7.483 -0.646 1.00 59.22 93 GLU A N 1
ATOM 736 C CA . GLU A 1 93 ? 18.720 -6.210 -0.584 1.00 59.22 93 GLU A CA 1
ATOM 737 C C . GLU A 1 93 ? 19.714 -6.062 -1.736 1.00 59.22 93 GLU A C 1
ATOM 739 O O . GLU A 1 93 ? 20.104 -4.934 -2.033 1.00 59.22 93 GLU A O 1
ATOM 744 N N . GLU A 1 94 ? 20.127 -7.151 -2.392 1.00 56.75 94 GLU A N 1
ATOM 745 C CA . GLU A 1 94 ? 21.135 -7.121 -3.455 1.00 56.75 94 GLU A CA 1
ATOM 746 C C . GLU A 1 94 ? 20.556 -6.746 -4.825 1.00 56.75 94 GLU A C 1
ATOM 748 O O . GLU A 1 94 ? 21.323 -6.427 -5.733 1.00 56.75 94 GLU A O 1
ATOM 753 N N . ASN A 1 95 ? 19.222 -6.714 -4.979 1.00 61.00 95 ASN A N 1
ATOM 754 C CA . ASN A 1 95 ? 18.535 -6.465 -6.258 1.00 61.00 95 ASN A CA 1
ATOM 755 C C . ASN A 1 95 ? 19.109 -7.315 -7.419 1.00 61.00 95 ASN A C 1
ATOM 757 O O . ASN A 1 95 ? 19.091 -6.895 -8.582 1.00 61.00 95 ASN A O 1
ATOM 761 N N . ALA A 1 96 ? 19.656 -8.497 -7.116 1.00 51.66 96 ALA A N 1
ATOM 762 C CA . ALA A 1 96 ? 20.353 -9.329 -8.082 1.00 51.66 96 ALA A CA 1
ATOM 763 C C . ALA A 1 96 ? 19.330 -10.027 -8.991 1.00 51.66 96 ALA A C 1
ATOM 765 O O . ALA A 1 96 ? 18.639 -10.967 -8.600 1.00 51.66 96 ALA A O 1
ATOM 766 N N . GLY A 1 97 ? 19.213 -9.534 -10.226 1.00 57.72 97 GLY A N 1
ATOM 767 C CA . GLY A 1 97 ? 18.269 -10.053 -11.214 1.00 57.72 97 GLY A CA 1
ATOM 768 C C . GLY A 1 97 ? 16.852 -9.534 -10.984 1.00 57.72 97 GLY A C 1
ATOM 769 O O . GLY A 1 97 ? 15.996 -10.229 -10.435 1.00 57.72 97 GLY A O 1
ATOM 770 N N . ILE A 1 98 ? 16.592 -8.306 -11.441 1.00 64.94 98 ILE A N 1
ATOM 771 C CA . ILE A 1 98 ? 15.235 -7.759 -11.516 1.00 64.94 98 ILE A CA 1
ATOM 772 C C . ILE A 1 98 ? 14.471 -8.545 -12.583 1.00 64.94 98 ILE A C 1
ATOM 774 O O . ILE A 1 98 ? 14.583 -8.281 -13.779 1.00 64.94 98 ILE A O 1
ATOM 778 N N . VAL A 1 99 ? 13.717 -9.539 -12.126 1.00 68.94 99 VAL A N 1
ATOM 779 C CA . VAL A 1 99 ? 12.791 -10.323 -12.941 1.00 68.94 99 VAL A CA 1
ATOM 780 C C . VAL A 1 99 ? 11.380 -9.833 -12.649 1.00 68.94 99 VAL A C 1
ATOM 782 O O . VAL A 1 99 ? 11.006 -9.658 -11.489 1.00 68.94 99 VAL A O 1
ATOM 785 N N . ASP A 1 100 ? 10.581 -9.629 -13.694 1.00 73.25 100 ASP A N 1
ATOM 786 C CA . ASP A 1 100 ? 9.222 -9.083 -13.592 1.00 73.25 100 ASP A CA 1
ATOM 787 C C . ASP A 1 100 ? 8.321 -9.877 -12.631 1.00 73.25 100 ASP A C 1
ATOM 789 O O . ASP A 1 100 ? 7.436 -9.304 -11.997 1.00 73.25 100 ASP A O 1
ATOM 793 N N . GLU A 1 101 ? 8.553 -11.180 -12.484 1.00 74.44 101 GLU A N 1
ATOM 794 C CA . GLU A 1 101 ? 7.810 -12.074 -11.584 1.00 74.44 101 GLU A CA 1
ATOM 795 C C . GLU A 1 101 ? 8.037 -11.764 -10.097 1.00 74.44 101 GLU A C 1
ATOM 797 O O . GLU A 1 101 ? 7.147 -11.972 -9.273 1.00 74.44 101 GLU A O 1
ATOM 802 N N . ARG A 1 102 ? 9.201 -11.201 -9.753 1.00 80.12 102 ARG A N 1
ATOM 803 C CA . ARG A 1 102 ? 9.542 -10.768 -8.388 1.00 80.12 102 ARG A CA 1
ATOM 804 C C . ARG A 1 102 ? 9.007 -9.378 -8.055 1.00 80.12 102 ARG A C 1
ATOM 806 O O . ARG A 1 102 ? 9.103 -8.943 -6.906 1.00 80.12 102 ARG A O 1
ATOM 813 N N . LEU A 1 103 ? 8.457 -8.678 -9.049 1.00 84.38 103 LEU A N 1
ATOM 814 C CA . LEU A 1 103 ? 7.910 -7.337 -8.915 1.00 84.38 103 LEU A CA 1
ATOM 815 C C . LEU A 1 103 ? 6.390 -7.371 -8.853 1.00 84.38 103 LEU A C 1
ATOM 817 O O . LEU A 1 103 ? 5.722 -8.033 -9.652 1.00 84.38 103 LEU A O 1
ATOM 821 N N . ARG A 1 104 ? 5.832 -6.573 -7.945 1.00 87.38 104 ARG A N 1
ATOM 822 C CA . ARG A 1 104 ? 4.390 -6.340 -7.864 1.00 87.38 104 ARG A CA 1
ATOM 823 C C . ARG A 1 104 ? 4.035 -4.868 -7.866 1.00 87.38 104 ARG A C 1
ATOM 825 O O . ARG A 1 104 ? 4.728 -4.045 -7.267 1.00 87.38 104 ARG A O 1
ATOM 832 N N . ALA A 1 105 ? 2.914 -4.551 -8.506 1.00 91.00 105 ALA A N 1
ATOM 833 C CA . ALA A 1 105 ? 2.320 -3.222 -8.473 1.00 91.00 105 ALA A CA 1
ATOM 834 C C . ALA A 1 105 ? 1.414 -3.105 -7.244 1.00 91.00 105 ALA A C 1
ATOM 836 O O . ALA A 1 105 ? 0.281 -3.595 -7.231 1.00 91.00 105 ALA A O 1
ATOM 837 N N . TRP A 1 106 ? 1.895 -2.440 -6.198 1.00 92.19 106 TRP A N 1
ATOM 838 C CA . TRP A 1 106 ? 1.141 -2.233 -4.964 1.00 92.19 106 TRP A CA 1
ATOM 839 C C . TRP A 1 106 ? 0.936 -0.758 -4.663 1.00 92.19 106 TRP A C 1
ATOM 841 O O . TRP A 1 106 ? 1.829 0.069 -4.828 1.00 92.19 106 TRP A O 1
ATOM 851 N N . CYS A 1 107 ? -0.242 -0.413 -4.146 1.00 91.81 107 CYS A N 1
ATOM 852 C CA . CYS A 1 107 ? -0.466 0.926 -3.621 1.00 91.81 107 CYS A CA 1
ATOM 853 C C . CYS A 1 107 ? 0.400 1.181 -2.381 1.00 91.81 107 CYS A C 1
ATOM 855 O O . CYS A 1 107 ? 0.745 0.249 -1.648 1.00 91.81 107 CYS A O 1
ATOM 857 N N . GLN A 1 108 ? 0.685 2.455 -2.101 1.00 90.12 108 GLN A N 1
ATOM 858 C CA . GLN A 1 108 ? 1.438 2.881 -0.914 1.00 90.12 108 GLN A CA 1
ATOM 859 C C . GLN A 1 108 ? 0.954 2.207 0.377 1.00 90.12 108 GLN A C 1
ATOM 861 O O . GLN A 1 108 ? 1.760 1.808 1.207 1.00 90.12 108 GLN A O 1
ATOM 866 N N . HIS A 1 109 ? -0.357 2.038 0.550 1.00 89.94 109 HIS A N 1
ATOM 867 C CA . HIS A 1 109 ? -0.909 1.390 1.734 1.00 89.94 109 HIS A CA 1
ATOM 868 C C . HIS A 1 109 ? -0.554 -0.101 1.833 1.00 89.94 109 HIS A C 1
ATOM 870 O O . HIS A 1 109 ? -0.094 -0.558 2.883 1.00 89.94 109 HIS A O 1
ATOM 876 N N . CYS A 1 110 ? -0.753 -0.855 0.749 1.00 88.62 110 CYS A N 1
ATOM 877 C CA . CYS A 1 110 ? -0.445 -2.282 0.697 1.00 88.62 110 CYS A CA 1
ATOM 878 C C . CYS A 1 110 ? 1.055 -2.539 0.825 1.00 88.62 110 CYS A C 1
ATOM 880 O O . CYS A 1 110 ? 1.445 -3.437 1.569 1.00 88.62 110 CYS A O 1
ATOM 882 N N . HIS A 1 111 ? 1.864 -1.716 0.161 1.00 87.94 111 HIS A N 1
ATOM 883 C CA . HIS A 1 111 ? 3.317 -1.776 0.227 1.00 87.94 111 HIS A CA 1
ATOM 884 C C . HIS A 1 111 ? 3.821 -1.490 1.648 1.00 87.94 111 HIS A C 1
ATOM 886 O O . HIS A 1 111 ? 4.494 -2.326 2.237 1.00 87.94 111 HIS A O 1
ATOM 892 N N . LEU A 1 112 ? 3.396 -0.385 2.273 1.00 86.62 112 LEU A N 1
ATOM 893 C CA . LEU A 1 112 ? 3.795 -0.057 3.649 1.00 86.62 112 LEU A CA 1
ATOM 894 C C . LEU A 1 112 ? 3.341 -1.103 4.672 1.00 86.62 112 LEU A C 1
ATOM 896 O O . LEU A 1 112 ? 4.017 -1.311 5.676 1.00 86.62 112 LEU A O 1
ATOM 900 N N . THR A 1 113 ? 2.192 -1.741 4.442 1.00 86.38 113 THR A N 1
ATOM 901 C CA . THR A 1 113 ? 1.706 -2.821 5.311 1.00 86.38 113 THR A CA 1
ATOM 902 C C . THR A 1 113 ? 2.575 -4.070 5.194 1.00 86.38 113 THR A C 1
ATOM 904 O O . THR A 1 113 ? 2.790 -4.733 6.203 1.00 86.38 113 THR A O 1
ATOM 907 N N . TYR A 1 114 ? 3.073 -4.381 3.995 1.00 84.00 114 TYR A N 1
ATOM 908 C CA . TYR A 1 114 ? 3.993 -5.497 3.768 1.00 84.00 114 TYR A CA 1
ATOM 909 C C . TYR A 1 114 ? 5.350 -5.237 4.436 1.00 84.00 114 TYR A C 1
ATOM 911 O O . TYR A 1 114 ? 5.773 -6.002 5.298 1.00 84.00 114 TYR A O 1
ATOM 919 N N . ASP A 1 115 ? 5.941 -4.071 4.173 1.00 81.44 115 ASP A N 1
ATOM 920 C CA . ASP A 1 115 ? 7.194 -3.625 4.792 1.00 81.44 115 ASP A CA 1
ATOM 921 C C . ASP A 1 115 ? 7.151 -3.578 6.326 1.00 81.44 115 ASP A C 1
ATOM 923 O O . ASP A 1 115 ? 8.181 -3.682 6.997 1.00 81.44 115 ASP A O 1
ATOM 927 N N . ALA A 1 116 ? 5.977 -3.314 6.907 1.00 81.06 116 ALA A N 1
ATOM 928 C CA . ALA A 1 116 ? 5.827 -3.198 8.352 1.00 81.06 116 ALA A CA 1
ATOM 929 C C . ALA A 1 116 ? 6.158 -4.512 9.076 1.00 81.06 116 ALA A C 1
ATOM 931 O O . ALA A 1 116 ? 6.617 -4.470 10.220 1.00 81.06 116 ALA A O 1
ATOM 932 N N . GLU A 1 117 ? 5.950 -5.661 8.429 1.00 73.94 117 GLU A N 1
ATOM 933 C CA . GLU A 1 117 ? 6.270 -6.965 9.005 1.00 73.94 117 GLU A CA 1
ATOM 934 C C . GLU A 1 117 ? 7.784 -7.170 9.120 1.00 73.94 117 GLU A C 1
ATOM 936 O O . GLU A 1 117 ? 8.284 -7.465 10.208 1.00 73.94 117 GLU A O 1
ATOM 941 N N . GLU A 1 118 ? 8.528 -6.916 8.045 1.00 70.62 118 GLU A N 1
ATOM 942 C CA . GLU A 1 118 ? 9.992 -7.004 8.054 1.00 70.62 118 GLU A CA 1
ATOM 943 C C . GLU A 1 118 ? 10.617 -5.997 9.017 1.00 70.62 118 GLU A C 1
ATOM 945 O O . GLU A 1 118 ? 11.515 -6.333 9.791 1.00 70.62 118 GLU A O 1
ATOM 950 N N . LYS A 1 119 ? 10.084 -4.770 9.066 1.00 69.44 119 LYS A N 1
ATOM 951 C CA . LYS A 1 119 ? 10.509 -3.769 10.057 1.00 69.44 119 LYS A CA 1
ATOM 952 C C . LYS A 1 119 ? 10.302 -4.274 11.479 1.00 69.44 119 LYS A C 1
ATOM 954 O O . LYS A 1 119 ? 11.183 -4.098 12.318 1.00 69.44 119 LYS A O 1
ATOM 959 N N . ARG A 1 120 ? 9.183 -4.949 11.758 1.00 67.81 120 ARG A N 1
ATOM 960 C CA . ARG A 1 120 ? 8.927 -5.551 13.070 1.00 67.81 120 ARG A CA 1
ATOM 961 C C . ARG A 1 120 ? 9.950 -6.641 13.400 1.00 67.81 120 ARG A C 1
ATOM 963 O O . ARG A 1 120 ? 10.452 -6.634 14.523 1.00 67.81 120 ARG A O 1
ATOM 970 N N . LYS A 1 121 ? 10.293 -7.514 12.443 1.00 65.94 121 LYS A N 1
ATOM 971 C CA . LYS A 1 121 ? 11.315 -8.567 12.609 1.00 65.94 121 LYS A CA 1
ATOM 972 C C . LYS A 1 121 ? 12.704 -7.978 12.883 1.00 65.94 121 LYS A C 1
ATOM 974 O O . LYS A 1 121 ? 13.345 -8.359 13.865 1.00 65.94 121 LYS A O 1
ATOM 979 N N . ARG A 1 122 ? 13.132 -6.980 12.100 1.00 64.38 122 ARG A N 1
ATOM 980 C CA . ARG A 1 122 ? 14.411 -6.267 12.299 1.00 64.38 122 ARG A CA 1
ATOM 981 C C . ARG A 1 122 ? 14.470 -5.562 13.657 1.00 64.38 122 ARG A C 1
ATOM 983 O O . ARG A 1 122 ? 15.467 -5.666 14.363 1.00 64.38 122 ARG A O 1
ATOM 990 N N . MET A 1 123 ? 13.384 -4.907 14.073 1.00 59.62 123 MET A N 1
ATOM 991 C CA . MET A 1 123 ? 13.298 -4.261 15.390 1.00 59.62 123 MET A CA 1
ATOM 992 C C . MET A 1 123 ? 13.329 -5.257 16.557 1.00 59.62 123 MET A C 1
ATOM 994 O O . MET A 1 123 ? 13.850 -4.922 17.619 1.00 59.62 123 MET A O 1
ATOM 998 N N . SER A 1 124 ? 12.783 -6.467 16.394 1.00 59.53 124 SER A N 1
ATOM 999 C CA . SER A 1 124 ? 12.915 -7.517 17.412 1.00 59.53 124 SER A CA 1
ATOM 1000 C C . SER A 1 124 ? 14.320 -8.121 17.477 1.00 59.53 124 SER A C 1
ATOM 1002 O O . SER A 1 124 ? 14.742 -8.491 18.569 1.00 59.53 124 SER A O 1
ATOM 1004 N N . GLY A 1 125 ? 15.047 -8.176 16.353 1.00 56.00 125 GLY A N 1
ATOM 1005 C CA . GLY A 1 125 ? 16.431 -8.666 16.289 1.00 56.00 125 GLY A CA 1
ATOM 1006 C C . GLY A 1 125 ? 17.467 -7.676 16.836 1.00 56.00 125 GLY A C 1
ATOM 1007 O O . GLY A 1 125 ? 18.423 -8.087 17.479 1.00 56.00 125 GLY A O 1
ATOM 1008 N N . HIS A 1 126 ? 17.239 -6.368 16.679 1.00 50.38 126 HIS A N 1
ATOM 1009 C CA . HIS A 1 126 ? 18.113 -5.302 17.194 1.00 50.38 126 HIS A CA 1
ATOM 1010 C C . HIS A 1 126 ? 17.862 -4.911 18.659 1.00 50.38 126 HIS A C 1
ATOM 1012 O O . HIS A 1 126 ? 18.243 -3.819 19.085 1.00 50.38 126 HIS A O 1
ATOM 1018 N N . ARG A 1 127 ? 17.264 -5.784 19.479 1.00 43.91 127 ARG A N 1
ATOM 1019 C CA . ARG A 1 127 ? 17.339 -5.618 20.940 1.00 43.91 127 ARG A CA 1
ATOM 1020 C C . ARG A 1 127 ? 18.739 -5.984 21.442 1.00 43.91 127 ARG A C 1
ATOM 1022 O O . ARG A 1 127 ? 18.901 -6.867 22.275 1.00 43.91 127 ARG A O 1
ATOM 1029 N N . GLU A 1 128 ? 19.748 -5.269 20.962 1.00 43.72 128 GLU A N 1
ATOM 1030 C CA . GLU A 1 128 ? 20.985 -5.129 21.710 1.00 43.72 128 GLU A CA 1
ATOM 1031 C C . GLU A 1 128 ? 20.623 -4.337 22.980 1.00 43.72 128 GLU A C 1
ATOM 1033 O O . GLU A 1 128 ? 19.970 -3.288 22.878 1.00 43.72 128 GLU A O 1
ATOM 1038 N N . PRO A 1 129 ? 20.923 -4.835 24.192 1.00 43.88 129 PRO A N 1
ATOM 1039 C CA . PRO A 1 129 ? 20.636 -4.087 25.399 1.00 43.88 129 PRO A CA 1
ATOM 1040 C C . PRO A 1 129 ? 21.509 -2.836 25.367 1.00 43.88 129 PRO A C 1
ATOM 1042 O O . PRO A 1 129 ? 22.698 -2.902 25.662 1.00 43.88 129 PRO A O 1
ATOM 1045 N N . GLN A 1 130 ? 20.928 -1.689 25.009 1.00 47.00 130 GLN A N 1
ATOM 1046 C CA . GLN A 1 130 ? 21.592 -0.406 25.202 1.00 47.00 130 GLN A CA 1
ATOM 1047 C C . GLN A 1 130 ? 22.003 -0.341 26.672 1.00 47.00 130 GLN A C 1
ATOM 1049 O O . GLN A 1 130 ? 21.142 -0.321 27.559 1.00 47.00 130 GLN A O 1
ATOM 1054 N N . GLN A 1 131 ? 23.313 -0.374 26.933 1.00 51.38 131 GLN A N 1
ATOM 1055 C CA . GLN A 1 131 ? 23.863 -0.201 28.269 1.00 51.38 131 GLN A CA 1
ATOM 1056 C C . GLN A 1 131 ? 23.312 1.113 28.819 1.00 51.38 131 GLN A C 1
ATOM 1058 O O . GLN A 1 131 ? 23.682 2.205 28.390 1.00 51.38 131 GLN A O 1
ATOM 1063 N N . ARG A 1 132 ? 22.360 1.011 29.748 1.00 42.66 132 ARG A N 1
ATOM 1064 C CA . ARG A 1 132 ? 21.797 2.170 30.432 1.00 42.66 132 ARG A CA 1
ATOM 1065 C C . ARG A 1 132 ? 22.854 2.674 31.405 1.00 42.66 132 ARG A C 1
ATOM 1067 O O . ARG A 1 132 ? 22.911 2.224 32.546 1.00 42.66 132 ARG A O 1
ATOM 1074 N N . PHE A 1 133 ? 23.681 3.615 30.972 1.00 48.69 133 PHE A N 1
ATOM 1075 C CA . PHE A 1 133 ? 24.501 4.393 31.891 1.00 48.69 133 PHE A CA 1
ATOM 1076 C C . PHE A 1 133 ? 23.588 5.353 32.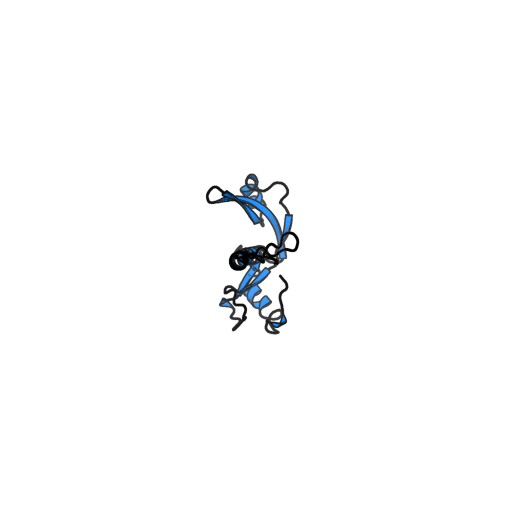656 1.00 48.69 133 PHE A C 1
ATOM 1078 O O . PHE A 1 133 ? 23.102 6.341 32.112 1.00 48.69 133 PHE A O 1
ATOM 1085 N N . ARG A 1 134 ? 23.325 5.056 33.932 1.00 42.66 134 ARG A N 1
ATOM 1086 C CA . ARG A 1 134 ? 22.691 6.006 34.854 1.00 42.66 134 ARG A CA 1
ATOM 1087 C C . ARG A 1 134 ? 23.808 6.776 35.558 1.00 42.66 134 ARG A C 1
ATOM 1089 O O . ARG A 1 134 ? 24.612 6.169 36.255 1.00 42.66 134 ARG A O 1
ATOM 1096 N N . ASN A 1 135 ? 23.860 8.093 35.368 1.00 46.22 135 ASN A N 1
ATOM 1097 C CA . ASN A 1 135 ? 24.767 9.012 36.071 1.00 46.22 135 ASN A CA 1
ATOM 1098 C C . ASN A 1 135 ? 26.264 8.635 36.001 1.00 46.22 135 ASN A C 1
ATOM 1100 O O . ASN A 1 135 ? 26.942 8.602 37.025 1.00 46.22 135 ASN A O 1
ATOM 1104 N N . GLY A 1 136 ? 26.780 8.333 34.803 1.00 51.56 136 GLY A N 1
ATOM 1105 C CA . GLY A 1 136 ? 28.229 8.303 34.549 1.00 51.56 136 GLY A CA 1
ATOM 1106 C C . GLY A 1 136 ? 29.050 7.270 35.333 1.00 51.56 136 GLY A C 1
ATOM 1107 O O . GLY A 1 136 ? 30.262 7.431 35.439 1.00 51.56 136 GLY A O 1
ATOM 1108 N N . LYS A 1 137 ? 28.440 6.213 35.886 1.00 43.59 137 LYS A N 1
ATOM 1109 C CA . LYS A 1 137 ? 29.176 5.110 36.525 1.00 43.59 137 LYS A CA 1
ATOM 1110 C C . LYS A 1 137 ? 28.752 3.765 35.943 1.00 43.59 137 LYS A C 1
ATOM 1112 O O . LYS A 1 137 ? 27.585 3.385 36.005 1.00 43.59 137 LYS A O 1
ATOM 1117 N N . SER A 1 138 ? 29.725 3.058 35.371 1.00 38.88 138 SER A N 1
ATOM 1118 C CA . SER A 1 138 ? 29.609 1.660 34.958 1.00 38.88 138 SER A CA 1
ATOM 1119 C C . SER A 1 138 ? 29.403 0.780 36.195 1.00 38.88 138 SER A C 1
ATOM 1121 O O . SER A 1 138 ? 30.251 0.752 37.084 1.00 38.88 138 SER A O 1
ATOM 1123 N N . LEU A 1 139 ? 28.279 0.061 36.266 1.00 47.53 139 LEU A N 1
ATOM 1124 C CA . LEU A 1 139 ? 28.044 -0.999 37.252 1.00 47.53 139 LEU A CA 1
ATOM 1125 C C . LEU A 1 139 ? 28.636 -2.326 36.747 1.00 47.53 139 LEU A C 1
ATOM 1127 O O . 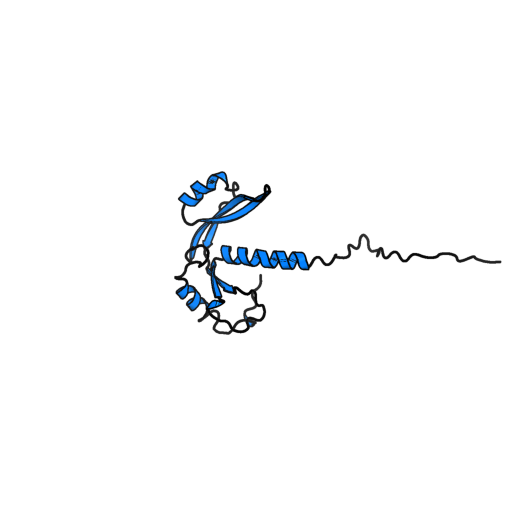LEU A 1 139 ? 27.939 -3.336 36.680 1.00 47.53 139 LEU A O 1
ATOM 1131 N N . LEU A 1 140 ? 29.924 -2.348 36.396 1.00 43.22 140 LEU A N 1
ATOM 1132 C CA . LEU A 1 140 ? 30.664 -3.607 36.418 1.00 43.22 140 LEU A CA 1
ATOM 1133 C C . LEU A 1 140 ? 31.053 -3.883 37.869 1.00 43.22 140 LEU A C 1
ATOM 1135 O O . LEU A 1 140 ? 31.975 -3.286 38.420 1.00 43.22 140 LEU A O 1
ATOM 1139 N N . LYS A 1 141 ? 30.306 -4.793 38.497 1.00 45.62 141 LYS A N 1
ATOM 1140 C CA . LYS A 1 141 ? 30.698 -5.428 39.753 1.00 45.62 141 LYS A CA 1
ATOM 1141 C C . LYS A 1 141 ? 31.946 -6.276 39.483 1.00 45.62 141 LYS A C 1
ATOM 1143 O O . LYS A 1 141 ? 31.815 -7.437 39.116 1.00 45.62 141 LYS A O 1
ATOM 1148 N N . HIS A 1 142 ? 33.135 -5.710 39.669 1.00 40.09 142 HIS A N 1
ATOM 1149 C CA . HIS A 1 142 ? 34.294 -6.518 40.036 1.00 40.09 142 HIS A CA 1
ATOM 1150 C C . HIS A 1 142 ? 34.312 -6.636 41.557 1.00 40.09 142 HIS A C 1
ATOM 1152 O O . HIS A 1 142 ? 34.532 -5.680 42.297 1.00 40.09 142 HIS A O 1
ATOM 1158 N N . SER A 1 143 ? 33.947 -7.829 41.994 1.00 39.62 143 SER A N 1
ATOM 1159 C CA . SER A 1 143 ? 34.098 -8.357 43.339 1.00 39.62 143 SER A CA 1
ATOM 1160 C C . SER A 1 143 ? 35.579 -8.523 43.713 1.00 39.62 143 SER A C 1
ATOM 1162 O O . SER A 1 143 ? 36.364 -8.902 42.847 1.00 39.62 143 SER A O 1
ATOM 1164 N N . TYR A 1 144 ? 35.879 -8.365 45.015 1.00 36.97 144 TYR A N 1
ATOM 1165 C CA . TYR A 1 144 ? 37.150 -8.634 45.730 1.00 36.97 144 TYR A CA 1
ATOM 1166 C C . TYR A 1 144 ? 38.256 -7.577 45.508 1.00 36.97 144 TYR A C 1
ATOM 1168 O O . TYR A 1 144 ? 38.512 -7.191 44.382 1.00 36.97 144 TYR A O 1
ATOM 1176 N N . SER A 1 145 ? 38.993 -7.040 46.487 1.00 34.78 145 SER A N 1
ATOM 1177 C CA . SER A 1 145 ? 39.109 -7.193 47.944 1.00 34.78 145 SER A CA 1
ATOM 1178 C C . SER A 1 145 ? 39.879 -5.955 48.449 1.00 34.78 145 SER A C 1
ATOM 1180 O O . SER A 1 145 ? 40.861 -5.560 47.825 1.00 34.78 145 SER A O 1
ATOM 1182 N N . CYS A 1 146 ? 39.449 -5.332 49.547 1.00 32.75 146 CYS A N 1
ATOM 1183 C CA . CYS A 1 146 ? 40.172 -4.242 50.205 1.00 32.75 146 CYS A CA 1
ATOM 1184 C C . CYS A 1 146 ? 40.842 -4.780 51.471 1.00 32.75 146 CYS A C 1
ATOM 1186 O O . CYS A 1 146 ? 40.132 -5.217 52.378 1.00 32.75 146 CYS A O 1
ATOM 1188 N N . ARG A 1 147 ? 42.175 -4.691 51.557 1.00 37.28 147 ARG A N 1
ATOM 1189 C CA . ARG A 1 147 ? 42.851 -4.275 52.794 1.00 37.28 147 ARG A CA 1
ATOM 1190 C C . ARG A 1 147 ? 44.307 -3.900 52.541 1.00 37.28 147 ARG A C 1
ATOM 1192 O O . ARG A 1 147 ? 45.159 -4.759 52.351 1.00 37.28 147 ARG A O 1
ATOM 1199 N N . GLU A 1 148 ? 44.570 -2.601 52.595 1.00 37.81 148 GLU A N 1
ATOM 1200 C CA . GLU A 1 148 ? 45.819 -2.092 53.147 1.00 37.81 148 GLU A CA 1
ATOM 1201 C C . GLU A 1 148 ? 45.717 -2.168 54.677 1.00 37.81 148 GLU A C 1
ATOM 1203 O O . GLU A 1 148 ? 44.735 -1.700 55.256 1.00 37.81 148 GLU A O 1
ATOM 1208 N N . GLU A 1 149 ? 46.726 -2.728 55.338 1.00 40.88 149 GLU A N 1
ATOM 1209 C CA . GLU A 1 149 ? 47.006 -2.434 56.743 1.00 40.88 149 GLU A CA 1
ATOM 1210 C C . GLU A 1 149 ? 48.258 -1.556 56.801 1.00 40.88 149 GLU A C 1
ATOM 1212 O O . GLU A 1 149 ? 49.336 -1.920 56.335 1.00 40.88 149 GLU A O 1
ATOM 1217 N N . SER A 1 150 ? 48.072 -0.349 57.333 1.00 41.41 150 SER A N 1
ATOM 1218 C CA . SER A 1 150 ? 49.127 0.606 57.647 1.00 41.41 150 SER A CA 1
ATOM 1219 C C . SER A 1 150 ? 49.923 0.172 58.879 1.00 41.41 150 SER A C 1
ATOM 1221 O O . SER A 1 150 ? 49.338 -0.196 59.889 1.00 41.41 150 SER A O 1
ATOM 1223 N N . LYS A 1 151 ? 51.238 0.399 5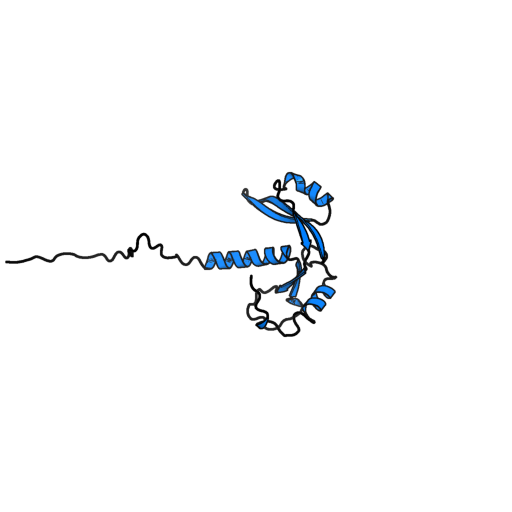8.801 1.00 42.25 151 LYS A N 1
ATOM 1224 C CA . LYS A 1 151 ? 52.123 0.920 59.859 1.00 42.25 151 LYS A CA 1
ATOM 1225 C C . LYS A 1 151 ? 52.150 0.201 61.219 1.00 42.25 151 LYS A C 1
ATOM 1227 O O . LYS A 1 151 ? 51.289 0.400 62.074 1.00 42.25 151 LYS A O 1
ATOM 1232 N N . LYS A 1 152 ? 53.314 -0.380 61.499 1.00 37.78 152 LYS A N 1
ATOM 1233 C CA . LYS A 1 152 ? 54.153 0.081 62.612 1.00 37.78 152 LYS A CA 1
ATOM 1234 C C . LYS A 1 152 ? 55.546 0.391 62.089 1.00 37.78 152 LYS A C 1
ATOM 1236 O O . LYS A 1 152 ? 55.967 -0.327 61.158 1.00 37.78 152 LYS A O 1
#

Secondary structure (DSSP, 8-state):
----GGGS-TTIIIIIHHHHHHHTTTB-TTT-PBTT-EEEEEEEEEEETTEEEEEEEEESSHHHHHHHGGGBPTT--EEEE--EEEEESS--TT--S--GGGEEEEEHHHHHHHHHHHHHHHHHHT--------TT----------------

Nearest PDB structures (foldseek):
  8v9k-assembly1_R  TM=2.792E-01  e=2.528E-01  Mycolicibacterium smegmatis MC2 155
  9dyg-assembly1_P  TM=3.408E-01  e=3.530E+00  Escherichia coli
  7jsw-assembly1_p  TM=2.699E-01  e=2.209E+00  Escherichia coli K-12
  8uu4-assembly1_R  TM=2.677E-01  e=2.484E+00  Listeria innocua
  5l9w-assembly2_b  TM=2.292E-01  e=3.969E+00  Aromatoleum aromaticum EbN1

Sequence (152 aa):
MPIDYGRYPANWKSEIVPRILARAGNACEKCGLPNGESVTSVALRLSEDGKTKVRRFWFKEESDLTRMEPLIVRGSIKRVRVILTVAHLDHDEENAGIVDERLRAWCQHCHLTYDAEEKRKRMSGHREPQQRFRNGKSLLKHSYSCREESKK

Radius of gyration: 25.57 Å; Cα contacts (8 Å, |Δi|>4): 160; chains: 1; bounding box: 75×24×81 Å

Foldseek 3Di:
DDDDCVLDDPCVVPPLWVVQCVVVVQAFPPPRHHAFDKWKKFWFFDQDPNDTDIDIDTHRDVVVCVVRVVRTDPPRIDIDTWHWDKDFQPPDPNCPDPDSVRIGTHTPRVRVVVVVVVVVVVVVVPPPPPPPDDPPDDPPPPDDDDDDDDDD

Solvent-accessible surface area (backbone atoms only — not comparable to full-atom values): 9586 Å² total; per-residue (Å²): 131,89,79,70,68,86,76,46,64,90,51,41,79,77,45,50,48,54,51,47,34,58,74,42,71,47,23,14,78,84,78,61,54,47,54,70,41,77,26,45,30,37,31,32,58,42,78,56,97,93,38,84,44,80,47,77,49,77,36,81,53,67,66,60,47,64,75,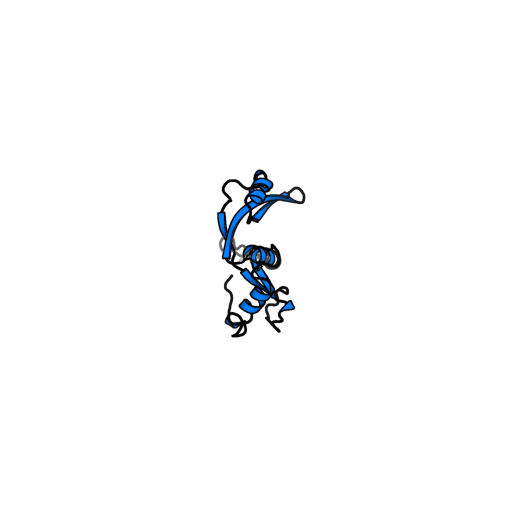41,45,93,34,46,45,85,93,44,72,41,83,43,70,35,46,67,40,79,41,68,72,79,74,62,86,76,60,79,76,91,46,74,87,46,48,41,36,25,29,56,67,60,44,52,59,56,53,48,54,57,51,51,53,52,59,66,69,64,66,65,79,73,80,80,69,64,86,90,52,84,86,74,84,77,77,85,84,90,79,88,84,82,85,132

pLDDT: mean 75.37, std 18.1, range [32.75, 93.19]

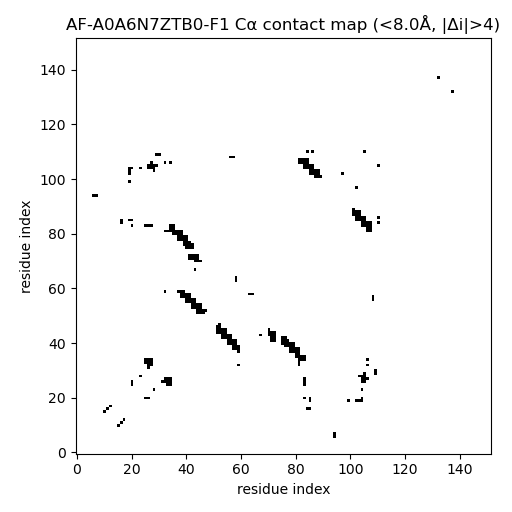Mean predicted aligned error: 12.85 Å

=== Feature glossary ===
The record interleaves many kinds of information about one protein. Here is each kind framed as the question it answers.

Q: What are the backbone torsion angles?
A: φ (phi) and ψ (psi) are the two rotatable backbone dihedrals per residue: φ is the C(i-1)–N–Cα–C torsion, ψ is the N–Cα–C–N(i+1) torsion, both in degrees on (−180°, 180°]. α-helical residues cluster near (−60°, −45°); β-strand residues near (−120°, +130°). A Ramachandran plot is simply a scatter of (φ, ψ) for every residue.

Q: What is the amino-acid chain?
A: This is the polypeptide sequence — one letter per residue, N-terminus first. Length ranges from a few dozen residues for small domains to over a thousand for large multi-domain proteins.

Q: How mobile is each atom in the crystal?
A: For experimental (PDB) structures, the B-factor (temperature factor) quantifies the positional spread of each atom in the crystal — a combination of thermal vibration and static disorder — in units of Å². High B-factors mark flexible loops or poorly resolved regions; low B-factors mark the rigid, well-ordered core.

Q: Are the domains correctly placed relative to each other?
A: Predicted Aligned Error (PAE) is an AlphaFold confidence matrix: entry (i, j) is the expected error in the position of residue j, in ångströms, when the prediction is superimposed on the true structure at residue i. Low PAE within a block of residues means that block is internally rigid and well-predicted; high PAE between two blocks means their relative placement is uncertain even if each block individually is confident.

Q: How confident is the AlphaFold model at each residue?
A: pLDDT is the predicted lDDT-Cα score: AlphaFold's confidence that the local environment of each residue (all inter-atomic distances within 15 Å) is correctly placed. It is a per-residue number between 0 and 100, with higher meaning more reliable.

Q: What family and function is it annotated with?
A: Functional annotations link the protein to curated databases. InterPro entries identify conserved domains and families by matching the sequence against member-database signatures (Pfam, PROSITE, CDD, …). Gene Ontology (GO) terms describe molecular function, biological process, and cellular component in a controlled vocabulary. CATH places the structure in a hierarchical fold classification (Class/Architecture/Topology/Homologous-superfamily). The organism is the source species.

Q: How big and how compact is the whole molecule?
A: Three whole-structure scalars: the radius of gyration (RMS distance of Cα from centroid, in Å), the count of Cα–Cα contacts (pairs closer than 8 Å and separated by more than four residues in sequence — i.e. tertiary, not local, contacts), and the bounding-box dimensions. Together they distinguish compact globular folds from extended fibres or disordered chains.

Q: What known structures does this most resemble?
A: The Foldseek neighbor list gives the closest experimentally determined structures in the PDB, ranked by structural alignment. TM-score near 1 means near-identical fold; near 0.3 means only rough topology match. This is how one finds what a novel AlphaFold prediction most resembles in the solved-structure universe.

Q: Which residues are buried vs exposed?
A: SASA measures how much of the protein is reachable by solvent. It is computed by rolling a water-sized probe over the atomic surface and summing the exposed area (Å²). Per-residue SASA distinguishes core (buried, low SASA) from surface (exposed, high SASA) residues; total SASA is a whole-molecule size measure.

Q: Which residues are in helices, strands, or loops?
A: Eight-state secondary structure (DSSP): H is the canonical α-helix, G the tighter 3₁₀-helix, I the wider π-helix; E/B are β-structure, T and S are turns and bends, and '-' is everything else. DSSP derives these from the pattern of main-chain N–H···O=C hydrogen bonds, not from the sequence.

Q: Where is each backbone atom in 3D?
A: Structure coordinates are given as an mmCIF _atom_site loop: one row per atom with element, residue name, chain id, sequence number, and x/y/z position in Å. Only the four main-chain atoms per residue are included here; side chains are omitted to keep the record compact.

Q: What if only a Cα trace is available?
A: Three-state secondary structure (P-SEA) collapses the eight DSSP classes into helix (a), strand (b), and coil (c). P-SEA assigns these from Cα geometry alone — distances and angles — without requiring backbone oxygens, so it works on any Cα trace.

Q: What do the rendered images show?
A: The six renders are orthographic views along the three Cartesian axes in both directions. Representation (cartoon, sticks, or surface) and color scheme (sequence-rainbow or by-chain) vary across proteins so the training set covers all the common visualization conventions.

Q: What does the local fold look like, residue by residue?
A: Foldseek's 3Di representation compresses backbone geometry into a per-residue letter drawn from a learned twenty-state alphabet. It captures the tertiary interaction pattern around each residue — which residues are packed against it in space, regardless of where they are in sequence.

Q: What do the diagnostic plots show?
A: The contact map is a binary N×N matrix image: pixel (i, j) is dark where Cα_i and Cα_j are within 8 Å and |i−j|>4. Because the |i−j|>4 filter removes local helical contacts, off-diagonal stripes parallel to the main diagonal indicate parallel β-sheets; stripes perpendicular to it indicate antiparallel β-sheets. The Ramachandran plot scatters every residue's (φ, ψ) pair against the sterically allowed regions. The PAE heatmap renders the predicted-aligned-error matrix.